Protein AF-A0A1V5XS36-F1 (afdb_monomer)

Mean predicted aligned error: 9.01 Å

Sequence (126 aa):
MKPWKHNPYNTPETLSDPQWPIYTAAEQSPQTPAIDLHQEHCTDDASAMQAVRSFLEHEQAQGRRIEDKVVRIIHGRGYGRLKNKTHDLLNSMRQEKESYILDWRDSTRPGETGGVTYVRLAPNAR

Foldseek 3Di:
DDDDDDDVPPPPPDPPDPPPPVVVVLLPDPPAAEDALVPQPDPDLVSSLVVVVVSLVVVQVVFDQPDKGKHKYFQAQPPCPSVVSNVVSLVVLCPDPPRQWPDKDQDPDPPRGNGMIMTIGHHRND

Secondary structure (DSSP, 8-state):
-PPPP--GGGS---S--TTHHHHHHHHH-TTS-EEETTTTT--SHHHHHHHHHHHHHHHHHTS-TTS-EEEEEE--STTSHHHHHHHHHHHHHHHSTT--EEEEEE--STTTTTTEEEEEEPP---

Radius of gyration: 17.59 Å; Cα contacts (8 Å, |Δi|>4): 167; chains: 1; bounding box: 30×64×34 Å

Solvent-accessible surface area (backbone atoms only — not comparable to full-atom values): 7526 Å² total; per-residue (Å²): 133,82,80,81,78,85,62,86,85,74,65,82,87,77,81,80,57,91,68,51,62,65,55,54,51,41,75,71,38,90,77,43,51,71,48,51,54,83,76,64,74,48,91,48,72,66,54,42,51,48,50,51,49,53,48,53,53,49,55,36,71,72,36,55,67,85,46,75,44,62,34,38,40,34,52,45,44,86,89,39,63,56,43,51,52,49,51,53,49,54,56,52,47,43,69,41,94,84,43,49,48,74,51,69,47,70,37,86,49,90,94,33,57,68,19,27,37,36,38,34,28,45,42,28,86,122

pLDDT: mean 82.62, std 17.83, range [39.44, 97.94]

Nearest PDB structures (foldseek):
  8h27-assembly2_B  TM=4.820E-01  e=8.087E-02  Staphylococcus aureus subsp. aureus NCTC 8325
  5yzj-assembly1_B  TM=3.200E-01  e=5.121E+00  Homo sapiens

Structure (mmCIF, N/CA/C/O backbone):
data_AF-A0A1V5XS36-F1
#
_entry.id   AF-A0A1V5XS36-F1
#
loop_
_atom_site.group_PDB
_atom_site.id
_atom_site.type_symbol
_atom_site.label_atom_id
_atom_site.label_alt_id
_atom_site.label_comp_id
_atom_site.label_asym_id
_atom_site.label_entity_id
_atom_site.label_seq_id
_atom_site.pdbx_PDB_ins_code
_atom_site.Cartn_x
_atom_site.Cartn_y
_atom_site.Cartn_z
_atom_site.occupancy
_atom_site.B_iso_or_equiv
_atom_site.auth_seq_id
_atom_site.auth_comp_id
_atom_site.auth_asym_id
_atom_site.auth_atom_id
_atom_site.pdbx_PDB_model_num
ATOM 1 N N . MET A 1 1 ? -10.109 -51.381 -16.625 1.00 43.34 1 MET A N 1
ATOM 2 C CA . MET A 1 1 ? -9.900 -49.927 -16.434 1.00 43.34 1 MET A CA 1
ATOM 3 C C . MET A 1 1 ? -8.895 -49.746 -15.306 1.00 43.34 1 MET A C 1
ATOM 5 O O . MET A 1 1 ? -9.092 -50.345 -14.258 1.00 43.34 1 MET A O 1
ATOM 9 N N . LYS A 1 2 ? -7.776 -49.047 -15.533 1.00 40.88 2 LYS A N 1
ATOM 10 C CA . LYS A 1 2 ? -6.759 -48.819 -14.488 1.00 40.88 2 LYS A CA 1
ATOM 11 C C . LYS A 1 2 ? -7.261 -47.716 -13.540 1.00 40.88 2 LYS A C 1
ATOM 13 O O . LYS A 1 2 ? -7.695 -46.686 -14.055 1.00 40.88 2 LYS A O 1
ATOM 18 N N . PRO A 1 3 ? -7.215 -47.894 -12.209 1.00 46.12 3 PRO A N 1
ATOM 19 C CA . PRO A 1 3 ? -7.565 -46.823 -11.287 1.00 46.12 3 PRO A CA 1
ATOM 20 C C . PRO A 1 3 ? -6.527 -45.704 -11.411 1.00 46.12 3 PRO A C 1
ATOM 22 O O . PRO A 1 3 ? -5.318 -45.953 -11.400 1.00 46.12 3 PRO A O 1
ATOM 25 N N . TRP A 1 4 ? -7.008 -44.476 -11.593 1.00 43.22 4 TRP A N 1
ATOM 26 C CA . TRP A 1 4 ? -6.171 -43.285 -11.615 1.00 43.22 4 TRP A CA 1
ATOM 27 C C . TRP A 1 4 ? -5.483 -43.146 -10.254 1.00 43.22 4 TRP A C 1
ATOM 29 O O . TRP A 1 4 ? -6.141 -43.099 -9.216 1.00 43.22 4 TRP A O 1
ATOM 39 N N . LYS A 1 5 ? -4.147 -43.128 -10.256 1.00 47.41 5 LYS A N 1
ATOM 40 C CA . LYS A 1 5 ? -3.351 -42.854 -9.059 1.00 47.41 5 LYS A CA 1
ATOM 41 C C . LYS A 1 5 ? -3.597 -41.403 -8.653 1.00 47.41 5 LYS A C 1
ATOM 43 O O . LYS A 1 5 ? -3.322 -40.499 -9.437 1.00 47.41 5 LYS A O 1
ATOM 48 N N . HIS A 1 6 ? -4.103 -41.201 -7.440 1.00 45.53 6 HIS A N 1
ATOM 49 C CA . HIS A 1 6 ? -4.170 -39.888 -6.809 1.00 45.53 6 HIS A CA 1
ATOM 50 C C . HIS A 1 6 ? -2.752 -39.304 -6.763 1.00 45.53 6 HIS A C 1
ATOM 52 O O . HIS A 1 6 ? -1.870 -39.855 -6.106 1.00 45.53 6 HIS A O 1
ATOM 58 N N . ASN A 1 7 ? -2.526 -38.227 -7.512 1.00 43.06 7 ASN A N 1
ATOM 59 C CA . ASN A 1 7 ? -1.314 -37.433 -7.416 1.00 43.06 7 ASN A CA 1
ATOM 60 C C . ASN A 1 7 ? -1.506 -36.456 -6.241 1.00 43.06 7 ASN A C 1
ATOM 62 O O . ASN A 1 7 ? -2.383 -35.595 -6.346 1.00 43.06 7 ASN A O 1
ATOM 66 N N . PRO A 1 8 ? -0.758 -36.569 -5.129 1.00 45.59 8 PRO A N 1
ATOM 67 C CA . PRO A 1 8 ? -0.946 -35.703 -3.961 1.00 45.59 8 PRO A CA 1
ATOM 68 C C . PRO A 1 8 ? -0.612 -34.225 -4.234 1.00 45.59 8 PRO A C 1
ATOM 70 O O . PRO A 1 8 ? -0.931 -33.373 -3.416 1.00 45.59 8 PRO A O 1
ATOM 73 N N . TYR A 1 9 ? -0.035 -33.907 -5.398 1.00 45.78 9 TYR A N 1
ATOM 74 C CA . TYR A 1 9 ? 0.366 -32.553 -5.792 1.00 45.78 9 TYR A CA 1
ATOM 75 C C . TYR A 1 9 ? -0.691 -31.759 -6.579 1.00 45.78 9 TYR A C 1
ATOM 77 O O . TYR A 1 9 ? -0.393 -30.667 -7.047 1.00 45.78 9 TYR A O 1
ATOM 85 N N . ASN A 1 10 ? -1.910 -32.286 -6.755 1.00 42.16 10 ASN A N 1
ATOM 86 C CA . ASN A 1 10 ? -2.981 -31.608 -7.507 1.00 42.16 10 ASN A CA 1
ATOM 87 C C . ASN A 1 10 ? -4.090 -31.008 -6.631 1.00 42.16 10 ASN A C 1
ATOM 89 O O . ASN A 1 10 ? -5.134 -30.606 -7.144 1.00 42.16 10 ASN A O 1
ATOM 93 N N . THR A 1 11 ? -3.881 -30.933 -5.320 1.00 42.03 11 THR A N 1
ATOM 94 C CA . THR A 1 11 ? -4.768 -30.165 -4.446 1.00 42.03 11 THR A CA 1
ATOM 95 C C . THR A 1 11 ? -4.311 -28.709 -4.507 1.00 42.03 11 THR A C 1
ATOM 97 O O . THR A 1 11 ? -3.159 -28.458 -4.156 1.00 42.03 11 THR A O 1
ATOM 100 N N . PRO A 1 12 ? -5.133 -27.739 -4.950 1.00 39.44 12 PRO A N 1
ATOM 101 C CA . PRO A 1 12 ? -4.803 -26.335 -4.755 1.00 39.44 12 PRO A CA 1
ATOM 102 C C . PRO A 1 12 ? -4.832 -26.049 -3.248 1.00 39.44 12 PRO A C 1
ATOM 104 O O . PRO A 1 12 ? -5.867 -25.722 -2.668 1.00 39.44 12 PRO A O 1
ATOM 107 N N . GLU A 1 13 ? -3.689 -26.223 -2.591 1.00 45.12 13 GLU A N 1
ATOM 10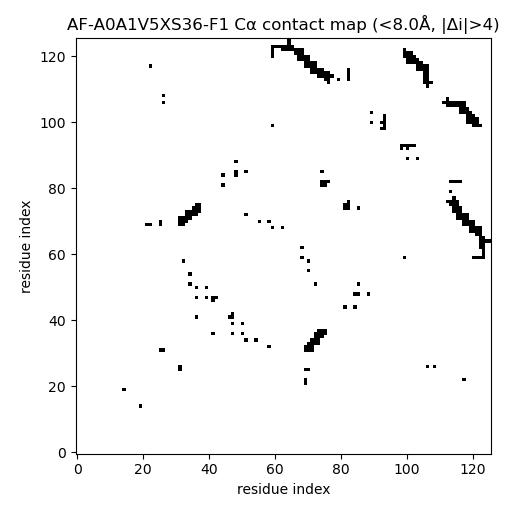8 C CA . GLU A 1 13 ? -3.404 -25.629 -1.292 1.00 45.12 13 GLU A CA 1
ATOM 109 C C . GLU A 1 13 ? -3.395 -24.112 -1.484 1.00 45.12 13 GLU A C 1
ATOM 111 O O . GLU A 1 13 ? -2.352 -23.566 -1.819 1.00 45.12 13 GLU A O 1
ATOM 116 N N . THR A 1 14 ? -4.548 -23.435 -1.405 1.00 46.28 14 THR A N 1
ATOM 117 C CA . THR A 1 14 ? -4.663 -21.976 -1.125 1.00 46.28 14 THR A CA 1
ATOM 118 C C . THR A 1 14 ? -6.119 -21.478 -1.123 1.00 46.28 14 THR A C 1
ATOM 120 O O . THR A 1 14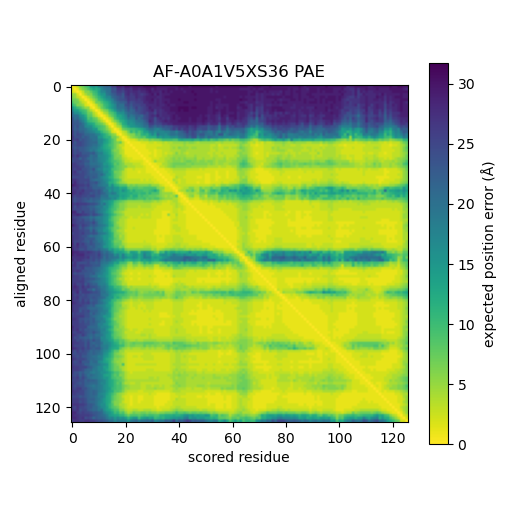 ? -6.438 -20.421 -1.655 1.00 46.28 14 THR A O 1
ATOM 123 N N . LEU A 1 15 ? -7.047 -22.212 -0.500 1.00 45.94 15 LEU A N 1
ATOM 124 C CA . LEU A 1 15 ? -8.363 -21.655 -0.118 1.00 45.94 15 LEU A CA 1
ATOM 125 C C . LEU A 1 15 ? -8.555 -21.558 1.402 1.00 45.94 15 LEU A C 1
ATOM 127 O O . LEU A 1 15 ? -9.643 -21.247 1.874 1.00 45.94 15 LEU A O 1
ATOM 131 N N . SER A 1 16 ? -7.506 -21.823 2.175 1.00 44.78 16 SER A N 1
ATOM 132 C CA . SER A 1 16 ? -7.551 -21.890 3.637 1.00 44.78 16 SER A CA 1
ATOM 133 C C . SER A 1 16 ? -7.018 -20.639 4.343 1.00 44.78 16 SER A C 1
ATOM 135 O O . SER A 1 16 ? -6.994 -20.629 5.570 1.00 44.78 16 SER A O 1
ATOM 137 N N . ASP A 1 17 ? -6.635 -19.582 3.615 1.00 50.69 17 ASP A N 1
ATOM 138 C CA . ASP A 1 17 ? -6.351 -18.285 4.235 1.00 50.69 17 ASP A CA 1
ATOM 139 C C . ASP A 1 17 ? -7.661 -17.478 4.367 1.00 50.69 17 ASP A C 1
ATOM 141 O O . ASP A 1 17 ? -8.222 -17.050 3.351 1.00 50.69 17 ASP A O 1
ATOM 145 N N . PRO A 1 18 ? -8.186 -17.259 5.589 1.00 52.62 18 PRO A N 1
ATOM 146 C CA . PRO A 1 18 ? -9.435 -16.527 5.804 1.00 52.62 18 PRO A CA 1
ATOM 147 C C . PRO A 1 18 ? -9.381 -15.065 5.325 1.00 52.62 18 PRO A C 1
ATOM 149 O O . PRO A 1 18 ? -10.425 -14.419 5.243 1.00 52.62 18 PRO A O 1
ATOM 152 N N . GLN A 1 19 ? -8.199 -14.538 4.982 1.00 58.09 19 GLN A N 1
ATOM 153 C CA . GLN A 1 19 ? -8.014 -13.187 4.446 1.00 58.09 19 GLN A CA 1
ATOM 154 C C . GLN A 1 19 ? -8.242 -13.088 2.928 1.00 58.09 19 GLN A C 1
ATOM 156 O O . GLN A 1 19 ? -8.406 -11.992 2.395 1.00 58.09 19 GLN A O 1
ATOM 161 N N . TRP A 1 20 ? -8.284 -14.209 2.202 1.00 60.12 20 TRP A N 1
ATOM 162 C CA . TRP A 1 20 ? -8.403 -14.212 0.738 1.00 60.12 20 TRP A CA 1
ATOM 163 C C . TRP A 1 20 ? -9.668 -13.527 0.179 1.00 60.12 20 TRP A C 1
ATOM 165 O O . TRP A 1 20 ? -9.548 -12.797 -0.811 1.00 60.12 20 TRP A O 1
ATOM 175 N N . PRO A 1 21 ? -10.866 -13.691 0.783 1.00 79.00 21 PRO A N 1
ATOM 176 C CA . PRO A 1 21 ? -12.105 -13.174 0.203 1.00 79.00 21 PRO A CA 1
ATOM 177 C C . PRO A 1 21 ? -12.149 -11.647 0.068 1.00 79.00 21 PRO A C 1
ATOM 179 O O . PRO A 1 21 ? -12.628 -11.148 -0.950 1.00 79.00 21 PRO A O 1
ATOM 182 N N . ILE A 1 22 ? -11.632 -10.897 1.053 1.00 84.62 22 ILE A N 1
ATOM 183 C CA . ILE A 1 22 ? -11.736 -9.426 1.058 1.00 84.62 22 ILE A CA 1
ATOM 184 C C . ILE A 1 22 ? -10.874 -8.797 -0.038 1.00 84.62 22 ILE A C 1
ATOM 186 O O . ILE A 1 22 ? -11.316 -7.902 -0.757 1.00 84.62 22 ILE A O 1
ATOM 190 N N . TYR A 1 23 ? -9.666 -9.320 -0.235 1.00 88.38 23 TYR A N 1
ATOM 191 C CA . TYR A 1 23 ? -8.790 -8.848 -1.293 1.00 88.38 23 TYR A CA 1
ATOM 192 C C . TYR A 1 23 ? -9.260 -9.288 -2.681 1.00 88.38 23 TYR A C 1
ATOM 194 O O . TYR A 1 23 ? -9.169 -8.510 -3.626 1.00 88.38 23 TYR A O 1
ATOM 202 N N . THR A 1 24 ? -9.798 -10.504 -2.822 1.00 87.75 24 THR A N 1
ATOM 203 C CA . THR A 1 24 ? -10.391 -10.943 -4.093 1.00 87.75 24 THR A CA 1
ATOM 204 C C . THR A 1 24 ? -11.584 -10.067 -4.482 1.00 87.75 24 THR A C 1
ATOM 206 O O . THR A 1 24 ? -11.700 -9.690 -5.647 1.00 87.75 24 THR A O 1
ATOM 209 N N . ALA A 1 25 ? -12.430 -9.674 -3.523 1.00 87.62 25 ALA A N 1
ATOM 210 C CA . ALA A 1 25 ? -13.508 -8.716 -3.770 1.00 87.62 25 ALA A CA 1
ATOM 211 C C . ALA A 1 25 ? -12.969 -7.340 -4.209 1.00 87.62 25 ALA A C 1
ATOM 213 O O . ALA A 1 25 ? -13.474 -6.753 -5.168 1.00 87.62 25 ALA A O 1
ATOM 214 N N . ALA A 1 26 ? -11.906 -6.852 -3.564 1.00 89.50 26 ALA A N 1
ATOM 215 C CA . ALA A 1 26 ? -11.262 -5.589 -3.924 1.00 89.50 26 ALA A CA 1
ATOM 216 C C . ALA A 1 26 ? -10.623 -5.622 -5.330 1.00 89.50 26 ALA A C 1
ATOM 218 O O . ALA A 1 26 ? -10.770 -4.668 -6.093 1.00 89.50 26 ALA A O 1
ATOM 219 N N . GLU A 1 27 ? -9.976 -6.726 -5.714 1.00 90.88 27 GLU A N 1
ATOM 220 C CA . GLU A 1 27 ? -9.377 -6.906 -7.049 1.00 90.88 27 GLU A CA 1
ATOM 221 C C . GLU A 1 27 ? -10.416 -6.913 -8.182 1.00 90.88 27 GLU A C 1
ATOM 223 O O . GLU A 1 27 ? -10.120 -6.511 -9.314 1.00 90.88 27 GLU A O 1
ATOM 228 N N . GLN A 1 28 ? -11.638 -7.367 -7.890 1.00 88.88 28 GLN A N 1
ATOM 229 C CA . GLN A 1 28 ? -12.754 -7.389 -8.839 1.00 88.88 28 GLN A CA 1
ATOM 230 C C . GLN A 1 28 ? -13.517 -6.061 -8.890 1.00 88.88 28 GLN A C 1
ATOM 232 O O . GLN A 1 28 ? -14.184 -5.778 -9.887 1.00 88.88 28 GLN A O 1
ATOM 237 N N . SER A 1 29 ? -13.412 -5.236 -7.847 1.00 87.19 29 SER A N 1
ATOM 238 C CA . SER A 1 29 ? -14.130 -3.971 -7.758 1.00 87.19 29 SER A CA 1
ATOM 239 C C . SER A 1 29 ? -13.359 -2.836 -8.446 1.00 87.19 29 SER A C 1
ATOM 241 O O . SER A 1 29 ? -12.293 -2.433 -7.974 1.00 87.19 29 SER A O 1
ATOM 243 N N . PRO A 1 30 ? -13.898 -2.226 -9.519 1.00 82.62 30 PRO A N 1
ATOM 244 C CA . PRO A 1 30 ? -13.310 -1.019 -10.101 1.00 82.62 30 PRO A CA 1
ATOM 245 C C . PRO A 1 30 ? -13.421 0.199 -9.168 1.00 82.62 30 PRO A C 1
ATOM 247 O O . PRO A 1 30 ? -12.774 1.212 -9.416 1.00 82.62 30 PRO A O 1
ATOM 250 N N . GLN A 1 31 ? -14.236 0.108 -8.111 1.00 87.50 31 GLN A N 1
ATOM 251 C CA . GLN A 1 31 ? -14.459 1.173 -7.132 1.00 87.50 31 GLN A CA 1
ATOM 252 C C . GLN A 1 31 ? -13.468 1.133 -5.964 1.00 87.50 31 GLN A C 1
ATOM 254 O O . GLN A 1 31 ? -13.527 2.006 -5.102 1.00 87.50 31 GLN A O 1
ATOM 259 N N . THR A 1 32 ? -12.572 0.142 -5.914 1.00 92.31 32 THR A N 1
ATOM 260 C CA . THR A 1 32 ? -11.526 0.081 -4.889 1.00 92.31 32 THR A CA 1
ATOM 261 C C . THR A 1 32 ? -10.674 1.355 -4.940 1.00 92.31 32 THR A C 1
ATOM 263 O O . THR A 1 32 ? -10.032 1.601 -5.975 1.00 92.31 32 THR A O 1
ATOM 266 N N . PRO A 1 33 ? -10.649 2.161 -3.857 1.00 94.69 33 PRO A N 1
ATOM 267 C CA . PRO A 1 33 ? -9.908 3.416 -3.820 1.00 94.69 33 PRO A CA 1
ATOM 268 C C . PRO A 1 33 ? -8.441 3.195 -4.146 1.00 94.69 33 PRO A C 1
ATOM 270 O O . PRO A 1 33 ? -7.843 2.211 -3.703 1.00 94.69 33 PRO A O 1
ATOM 273 N N . ALA A 1 34 ? -7.877 4.100 -4.938 1.00 95.94 34 ALA A N 1
ATOM 274 C CA . ALA A 1 34 ? -6.588 3.907 -5.575 1.00 95.94 34 ALA A CA 1
ATOM 275 C C . ALA A 1 34 ? -5.731 5.161 -5.525 1.00 95.94 34 ALA A C 1
ATOM 277 O O . ALA A 1 34 ? -6.247 6.252 -5.756 1.00 95.94 34 ALA A O 1
ATOM 278 N N . ILE A 1 35 ? -4.426 4.966 -5.375 1.00 96.50 35 ILE A N 1
ATOM 279 C CA . ILE A 1 35 ? -3.418 5.959 -5.744 1.00 96.50 35 ILE A CA 1
ATOM 280 C C . ILE A 1 35 ? -2.546 5.405 -6.876 1.00 96.50 35 ILE A C 1
ATOM 282 O O . ILE A 1 35 ? -2.106 4.254 -6.810 1.00 96.50 35 ILE A O 1
ATOM 286 N N . ASP A 1 36 ? -2.315 6.208 -7.919 1.00 95.06 36 ASP A N 1
ATOM 287 C CA . ASP A 1 36 ? -1.424 5.881 -9.040 1.00 95.06 36 ASP A CA 1
ATOM 288 C C . ASP A 1 36 ? -0.182 6.764 -9.010 1.00 95.06 36 ASP A C 1
ATOM 290 O O . ASP A 1 36 ? -0.208 7.922 -9.422 1.00 95.06 36 ASP A O 1
ATOM 294 N N . LEU A 1 37 ? 0.933 6.192 -8.555 1.00 92.69 37 LEU A N 1
ATOM 295 C CA . LEU A 1 37 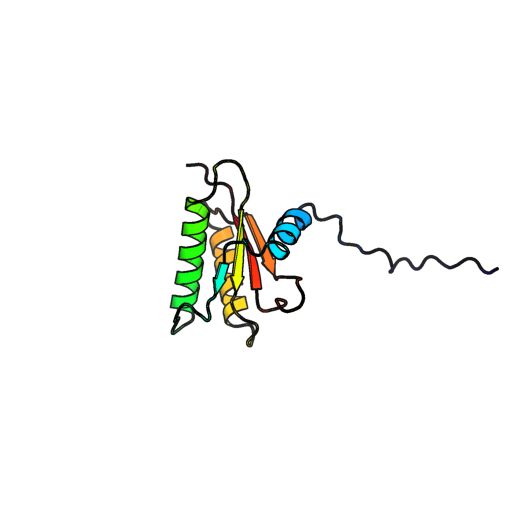? 2.180 6.928 -8.359 1.00 92.69 37 LEU A CA 1
ATOM 296 C C . LEU A 1 37 ? 2.804 7.424 -9.670 1.00 92.69 37 LEU A C 1
ATOM 298 O O . LEU A 1 37 ? 3.700 8.264 -9.626 1.00 92.69 37 LEU A O 1
ATOM 302 N N . HIS A 1 38 ? 2.338 6.961 -10.836 1.00 82.69 38 HIS A N 1
ATOM 303 C CA . HIS A 1 38 ? 2.741 7.556 -12.114 1.00 82.69 38 HIS A CA 1
ATOM 304 C C . HIS A 1 38 ? 2.040 8.889 -12.393 1.00 82.69 38 HIS A C 1
ATOM 306 O O . HIS A 1 38 ? 2.583 9.719 -13.121 1.00 82.69 38 HIS A O 1
ATOM 312 N N . GLN A 1 39 ? 0.830 9.080 -11.860 1.00 80.19 39 GLN A N 1
ATOM 313 C CA . GLN A 1 39 ? 0.017 10.281 -12.078 1.00 80.19 39 GLN A CA 1
ATOM 314 C C . GLN A 1 39 ? 0.292 11.361 -11.032 1.00 80.19 39 GLN A C 1
ATOM 316 O O . GLN A 1 39 ? 0.099 12.540 -11.304 1.00 80.19 39 GLN A O 1
ATOM 321 N N . GLU A 1 40 ? 0.821 10.975 -9.872 1.00 74.94 40 GLU A N 1
ATOM 322 C CA . GLU A 1 40 ? 1.092 11.867 -8.737 1.00 74.94 40 GLU A CA 1
ATOM 323 C C . GLU A 1 40 ? 2.262 12.854 -8.946 1.00 74.94 40 GLU A C 1
ATOM 325 O O . GLU A 1 40 ? 2.742 13.449 -7.987 1.00 74.94 40 GLU A O 1
ATOM 330 N N . HIS A 1 41 ? 2.759 13.047 -10.176 1.00 76.19 41 HIS A N 1
ATOM 331 C CA . HIS A 1 41 ? 3.873 13.959 -10.505 1.00 76.19 41 HIS A CA 1
ATOM 332 C C . HIS A 1 41 ? 5.072 13.874 -9.532 1.00 76.19 41 HIS A C 1
ATOM 334 O O . HIS A 1 41 ? 5.771 14.859 -9.289 1.00 76.19 41 HIS A O 1
ATOM 340 N N . CYS A 1 42 ? 5.320 12.690 -8.968 1.00 80.75 42 CYS A N 1
ATOM 341 C CA . CYS A 1 42 ? 6.363 12.482 -7.974 1.00 80.75 42 CYS A CA 1
ATOM 342 C C . CYS A 1 42 ? 7.737 12.560 -8.645 1.00 80.75 42 CYS A C 1
ATOM 344 O O . CYS A 1 42 ? 8.035 11.809 -9.576 1.00 80.75 42 CYS A O 1
ATOM 346 N N . THR A 1 43 ? 8.584 13.475 -8.179 1.00 84.06 43 THR A N 1
ATOM 347 C CA . THR A 1 43 ? 9.926 13.697 -8.741 1.00 84.06 43 THR A CA 1
ATOM 348 C C . THR A 1 43 ? 10.977 12.755 -8.159 1.00 84.06 43 THR A C 1
ATOM 350 O O . THR A 1 43 ? 12.065 12.623 -8.719 1.00 84.06 43 THR A O 1
ATOM 353 N N . ASP A 1 44 ? 10.670 12.100 -7.039 1.00 90.88 44 ASP A N 1
ATOM 354 C CA . ASP A 1 44 ? 11.571 11.205 -6.316 1.00 90.88 44 ASP A CA 1
ATOM 355 C C . ASP A 1 44 ? 10.808 10.172 -5.462 1.00 90.88 44 ASP A C 1
ATOM 357 O O . ASP A 1 44 ? 9.581 10.182 -5.361 1.00 90.88 44 ASP A O 1
ATOM 361 N N . ASP A 1 45 ? 11.545 9.254 -4.831 1.00 92.88 45 ASP A N 1
ATOM 362 C CA . ASP A 1 45 ? 10.947 8.212 -3.987 1.00 92.88 45 ASP A CA 1
ATOM 363 C C . ASP A 1 45 ? 10.298 8.787 -2.718 1.00 92.88 45 ASP A C 1
ATOM 365 O O . ASP A 1 45 ? 9.339 8.214 -2.207 1.00 92.88 45 ASP A O 1
ATOM 369 N N . ALA A 1 46 ? 10.827 9.889 -2.177 1.00 92.81 46 ALA A N 1
ATOM 370 C CA . ALA A 1 46 ? 10.348 10.454 -0.918 1.00 92.81 46 ALA A CA 1
ATOM 371 C C . ALA A 1 46 ? 8.960 11.084 -1.092 1.00 92.81 46 ALA A C 1
ATOM 373 O O . ALA A 1 46 ? 8.056 10.802 -0.307 1.00 92.81 46 ALA A O 1
ATOM 374 N N . SER A 1 47 ? 8.776 11.863 -2.159 1.00 93.38 47 SER A N 1
ATOM 375 C CA . SER A 1 47 ? 7.485 12.420 -2.572 1.00 93.38 47 SER A CA 1
ATOM 376 C C . SER A 1 47 ? 6.466 11.320 -2.872 1.00 93.38 47 SER A C 1
ATOM 378 O O . SER A 1 47 ? 5.345 11.391 -2.371 1.00 93.38 47 SER A O 1
ATOM 380 N N . ALA A 1 48 ? 6.871 10.251 -3.567 1.00 94.56 48 ALA A N 1
ATOM 381 C CA . ALA A 1 48 ? 6.001 9.102 -3.817 1.00 94.56 48 ALA A CA 1
ATOM 382 C C . ALA A 1 48 ? 5.530 8.429 -2.517 1.00 94.56 48 ALA A C 1
ATOM 384 O O . ALA A 1 48 ? 4.345 8.144 -2.35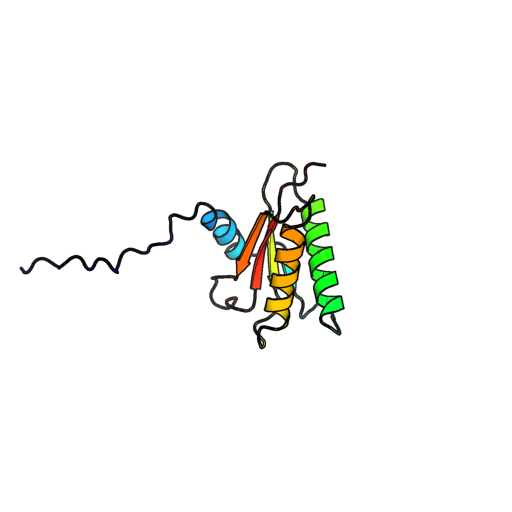7 1.00 94.56 48 ALA A O 1
ATOM 385 N N . MET A 1 49 ? 6.432 8.194 -1.560 1.00 96.69 49 MET A N 1
ATOM 386 C CA . MET A 1 49 ? 6.066 7.572 -0.281 1.00 96.69 49 MET A CA 1
ATOM 387 C C . MET A 1 49 ? 5.230 8.495 0.606 1.00 96.69 49 MET A C 1
ATOM 389 O O . MET A 1 49 ? 4.339 8.018 1.309 1.00 96.69 49 MET A O 1
ATOM 393 N N . GLN A 1 50 ? 5.464 9.807 0.543 1.00 95.50 50 GLN A N 1
ATOM 394 C CA . GLN A 1 50 ? 4.609 10.783 1.209 1.00 95.50 50 GLN A CA 1
ATOM 395 C C . GLN A 1 50 ? 3.190 10.764 0.625 1.00 95.50 50 GLN A C 1
ATOM 397 O O . GLN A 1 50 ? 2.230 10.757 1.392 1.00 95.50 50 GLN A O 1
ATOM 402 N N . ALA A 1 51 ? 3.049 10.683 -0.702 1.00 96.25 51 ALA A N 1
ATOM 403 C CA . ALA A 1 51 ? 1.750 10.577 -1.363 1.00 96.25 51 ALA A CA 1
ATOM 404 C C . ALA A 1 51 ? 1.010 9.290 -0.959 1.00 96.25 51 ALA A C 1
ATOM 406 O O . ALA A 1 51 ? -0.160 9.350 -0.582 1.00 96.25 51 ALA A O 1
ATOM 407 N N . VAL A 1 52 ? 1.707 8.143 -0.930 1.00 97.00 52 VAL A N 1
ATOM 408 C CA . VAL A 1 52 ? 1.145 6.879 -0.416 1.00 97.00 52 VAL A CA 1
ATOM 409 C C . VAL A 1 52 ? 0.663 7.042 1.022 1.00 97.00 52 VAL A C 1
ATOM 411 O O . VAL A 1 52 ? -0.481 6.707 1.316 1.00 97.00 52 VAL A O 1
ATOM 414 N N . ARG A 1 53 ? 1.504 7.570 1.920 1.00 96.12 53 ARG A N 1
ATOM 415 C CA . ARG A 1 53 ? 1.136 7.760 3.330 1.00 96.12 53 ARG A CA 1
ATOM 416 C C . ARG A 1 53 ? -0.101 8.648 3.465 1.00 96.12 53 ARG A C 1
ATOM 418 O O . ARG A 1 53 ? -1.060 8.241 4.111 1.00 96.12 53 ARG A O 1
ATOM 425 N N . SER A 1 54 ? -0.112 9.808 2.812 1.00 94.94 54 SER A N 1
ATOM 426 C CA . SER A 1 54 ? -1.243 10.739 2.864 1.00 94.94 54 SER A CA 1
ATOM 427 C C . SER A 1 54 ? -2.528 10.137 2.290 1.00 94.94 54 SER A C 1
ATOM 429 O O . SER A 1 54 ? -3.602 10.359 2.845 1.00 94.94 54 SER A O 1
ATOM 431 N N . PHE A 1 55 ? -2.432 9.331 1.231 1.00 95.94 55 PHE A N 1
ATOM 432 C CA . PHE A 1 55 ? -3.568 8.576 0.705 1.00 95.94 55 PHE A CA 1
ATOM 433 C C . PHE A 1 55 ? -4.100 7.557 1.718 1.00 95.94 55 PHE A C 1
ATOM 435 O O . PHE A 1 55 ? -5.299 7.528 1.977 1.00 95.94 55 PHE A O 1
ATOM 442 N N . LEU A 1 56 ? -3.230 6.757 2.341 1.00 95.12 56 LEU A N 1
ATOM 443 C CA . LEU A 1 56 ? -3.645 5.767 3.341 1.00 95.12 56 LEU A CA 1
ATOM 444 C C . LEU A 1 56 ? -4.307 6.425 4.561 1.00 95.12 56 LEU A C 1
ATOM 446 O O . LEU A 1 56 ? -5.342 5.948 5.023 1.00 95.12 56 LEU A O 1
ATOM 450 N N . GLU A 1 57 ? -3.754 7.541 5.038 1.00 93.06 57 GLU A N 1
ATOM 451 C CA . GLU A 1 57 ? -4.323 8.336 6.134 1.00 93.06 57 GLU A CA 1
ATOM 452 C C . GLU A 1 57 ? -5.690 8.920 5.755 1.00 93.06 57 GLU A C 1
ATOM 454 O O . GLU A 1 57 ? -6.640 8.847 6.537 1.00 93.06 57 GLU A O 1
ATOM 459 N N . HIS A 1 58 ? -5.818 9.458 4.538 1.00 92.88 58 HIS A N 1
ATOM 460 C CA . HIS A 1 58 ? -7.088 9.962 4.022 1.00 92.88 58 HIS A CA 1
ATOM 461 C C . HIS A 1 58 ? -8.141 8.850 3.948 1.00 92.88 58 HIS A C 1
ATOM 463 O O . HIS A 1 58 ? -9.250 8.998 4.466 1.00 92.88 58 HIS A O 1
ATOM 469 N N . GLU A 1 59 ? -7.791 7.714 3.347 1.00 92.75 59 GLU A N 1
ATOM 470 C CA . GLU A 1 59 ? -8.710 6.596 3.167 1.00 92.75 59 GLU A CA 1
ATOM 471 C C . GLU A 1 59 ? -9.121 5.957 4.495 1.00 92.75 59 GLU A C 1
ATOM 473 O O . GLU A 1 59 ? -10.278 5.540 4.622 1.00 92.75 59 GLU A O 1
ATOM 478 N N . GLN A 1 60 ? -8.215 5.923 5.478 1.00 90.75 60 GLN A N 1
ATOM 479 C CA . GLN A 1 60 ? -8.509 5.517 6.850 1.00 90.75 60 GLN A CA 1
ATOM 480 C C . GLN A 1 60 ? -9.503 6.481 7.504 1.00 90.75 60 GLN A C 1
ATOM 482 O O . GLN A 1 60 ? -10.505 6.033 8.062 1.00 90.75 60 GLN A O 1
ATOM 487 N N . ALA A 1 61 ? -9.287 7.793 7.385 1.00 88.50 61 ALA A N 1
ATOM 488 C CA . ALA A 1 61 ? -10.158 8.795 7.992 1.00 88.50 61 ALA A CA 1
ATOM 489 C C . ALA A 1 61 ? -11.583 8.773 7.407 1.00 88.50 61 ALA A C 1
ATOM 491 O O . ALA A 1 61 ? -12.549 8.976 8.143 1.00 88.50 61 ALA A O 1
ATOM 492 N N . GLN A 1 62 ? -11.714 8.486 6.107 1.00 84.19 62 GLN A N 1
ATOM 493 C CA . GLN A 1 62 ? -12.996 8.341 5.397 1.00 84.19 62 GLN A CA 1
ATOM 494 C C . GLN A 1 62 ? -13.684 6.983 5.635 1.00 84.19 62 GLN A C 1
ATOM 496 O O . GLN A 1 62 ? -14.813 6.770 5.186 1.00 84.19 62 GLN A O 1
ATOM 501 N N . GLY A 1 63 ? -13.013 6.028 6.288 1.00 65.75 63 GLY A N 1
ATOM 502 C CA . GLY A 1 63 ? -13.566 4.705 6.568 1.00 65.75 63 GLY A CA 1
ATOM 503 C C . GLY A 1 63 ? -14.816 4.778 7.447 1.00 65.75 63 GLY A C 1
ATOM 504 O O . GLY A 1 63 ? -14.851 5.491 8.451 1.00 65.75 63 GLY A O 1
ATOM 505 N N . ARG A 1 64 ? -15.857 4.015 7.090 1.00 64.25 64 ARG 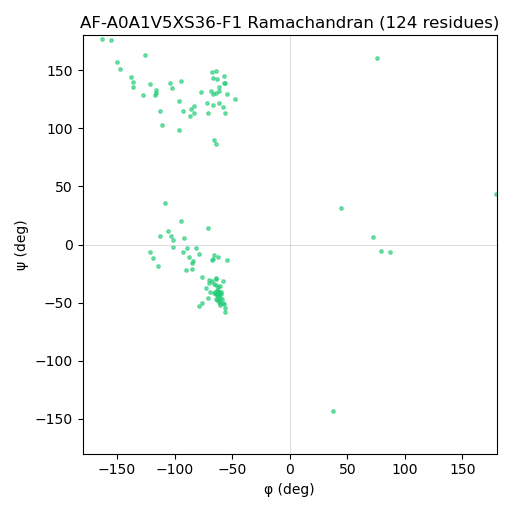A N 1
ATOM 506 C CA . ARG A 1 64 ? -17.019 3.831 7.971 1.00 64.25 64 ARG A CA 1
ATOM 507 C C . ARG A 1 64 ? -16.581 3.047 9.210 1.00 64.25 64 ARG A C 1
ATOM 509 O O . ARG A 1 64 ? -15.794 2.116 9.102 1.00 64.25 64 ARG A O 1
ATOM 516 N N . ARG A 1 65 ? -17.142 3.389 10.374 1.00 62.16 65 ARG A N 1
ATOM 517 C CA . ARG A 1 65 ? -16.771 2.848 11.699 1.00 62.16 65 ARG A CA 1
ATOM 518 C C . ARG A 1 65 ? -16.790 1.316 11.851 1.00 62.16 65 ARG A C 1
ATOM 520 O O . ARG A 1 65 ? -16.326 0.822 12.868 1.00 62.16 65 ARG A O 1
ATOM 527 N N . ILE A 1 66 ? -17.385 0.575 10.916 1.00 59.53 66 ILE A N 1
ATOM 528 C CA . ILE A 1 66 ? -17.850 -0.800 11.164 1.00 59.53 66 ILE A CA 1
ATOM 529 C C . ILE A 1 66 ? -17.149 -1.837 10.270 1.00 59.53 66 ILE A C 1
ATOM 531 O O . ILE A 1 66 ? -17.255 -3.027 10.544 1.00 59.53 66 ILE A O 1
ATOM 535 N N . GLU A 1 67 ? -16.410 -1.432 9.231 1.00 72.19 67 GLU A N 1
ATOM 536 C CA . GLU A 1 67 ? -15.888 -2.385 8.240 1.00 72.19 67 GLU A CA 1
ATOM 537 C C . GLU A 1 67 ? -14.427 -2.118 7.873 1.00 72.19 67 GLU A C 1
ATOM 539 O O . GLU A 1 67 ? -14.010 -0.968 7.708 1.00 72.19 67 GLU A O 1
ATOM 544 N N . ASP A 1 68 ? -13.669 -3.209 7.725 1.00 80.75 68 ASP A N 1
ATOM 545 C CA . ASP A 1 68 ? -12.338 -3.205 7.126 1.00 80.75 68 ASP A CA 1
ATOM 546 C C . ASP A 1 68 ? -12.415 -2.613 5.716 1.00 80.75 68 ASP A C 1
ATOM 548 O O . ASP A 1 68 ? -13.313 -2.931 4.929 1.00 80.75 68 ASP A O 1
ATOM 552 N N . LYS A 1 69 ? -11.433 -1.785 5.368 1.00 89.00 69 LYS A N 1
ATOM 553 C CA . LYS A 1 69 ? -11.365 -1.140 4.056 1.00 89.00 69 LYS A CA 1
ATOM 554 C C . LYS A 1 69 ? -10.127 -1.606 3.317 1.00 89.00 69 LYS A C 1
ATOM 556 O O . LYS A 1 69 ? -9.027 -1.529 3.849 1.00 89.00 69 LYS A O 1
ATOM 561 N N . VAL A 1 70 ? -10.289 -2.056 2.078 1.00 93.50 70 VAL A N 1
ATOM 562 C CA . VAL A 1 70 ? -9.155 -2.368 1.203 1.00 93.50 70 VAL A CA 1
ATOM 563 C C . VAL A 1 70 ? -8.963 -1.236 0.203 1.00 93.50 70 VAL A C 1
ATOM 565 O O . VAL A 1 70 ? -9.924 -0.761 -0.402 1.00 93.50 70 VAL A O 1
ATOM 568 N N . VAL A 1 71 ? -7.715 -0.821 0.028 1.00 95.75 71 VAL A N 1
ATOM 569 C CA . VAL A 1 71 ? -7.290 0.182 -0.954 1.00 95.75 71 VAL A CA 1
ATOM 570 C C . VAL A 1 71 ? -6.175 -0.387 -1.822 1.00 95.75 71 VAL A C 1
ATOM 572 O O . VAL A 1 71 ? -5.558 -1.392 -1.462 1.00 95.75 71 VAL A O 1
ATOM 575 N N . ARG A 1 72 ? -5.906 0.238 -2.969 1.00 96.06 72 ARG A N 1
ATOM 576 C CA . ARG A 1 72 ? -4.861 -0.196 -3.906 1.00 96.06 72 ARG A CA 1
ATOM 577 C C . ARG A 1 72 ? -3.826 0.897 -4.159 1.00 96.06 72 ARG A C 1
ATOM 579 O O . ARG A 1 72 ? -4.162 2.060 -4.360 1.00 96.06 72 ARG A O 1
ATOM 586 N N . ILE A 1 73 ? -2.561 0.504 -4.189 1.00 97.56 73 ILE A N 1
ATOM 587 C CA . ILE A 1 73 ? -1.415 1.354 -4.512 1.00 97.56 73 ILE A CA 1
ATOM 588 C C . ILE A 1 73 ? -0.840 0.859 -5.834 1.00 97.56 73 ILE A C 1
ATOM 590 O O . ILE A 1 73 ? -0.336 -0.263 -5.914 1.00 97.56 73 ILE A O 1
ATOM 594 N N . ILE A 1 74 ? -0.912 1.689 -6.870 1.00 96.50 74 ILE A N 1
ATOM 595 C CA . ILE A 1 74 ? -0.368 1.406 -8.196 1.00 96.50 74 ILE A CA 1
ATOM 596 C C . ILE A 1 74 ? 1.013 2.062 -8.268 1.00 96.50 74 ILE A C 1
ATOM 598 O O . ILE A 1 74 ? 1.146 3.262 -8.486 1.00 96.50 74 ILE A O 1
ATOM 602 N N . HIS A 1 75 ? 2.053 1.262 -8.046 1.00 95.06 75 HIS A N 1
ATOM 603 C CA . HIS A 1 75 ? 3.453 1.706 -8.038 1.00 95.06 75 HIS A CA 1
ATOM 604 C C . HIS A 1 75 ? 4.203 1.357 -9.335 1.00 95.06 75 HIS A C 1
ATOM 606 O O . HIS A 1 75 ? 5.387 1.661 -9.476 1.00 95.06 75 HIS A O 1
ATOM 612 N N . GLY A 1 76 ? 3.529 0.677 -10.269 1.00 92.12 76 GLY A N 1
ATOM 613 C CA . GLY A 1 76 ? 4.114 0.229 -11.529 1.00 92.12 76 GLY A CA 1
ATOM 614 C C . GLY A 1 76 ? 5.030 -0.981 -11.374 1.00 92.12 76 GLY A C 1
ATOM 615 O O . GLY A 1 76 ? 5.487 -1.316 -10.280 1.00 92.12 76 GLY A O 1
ATOM 616 N N . ARG A 1 77 ? 5.272 -1.678 -12.492 1.00 88.81 77 ARG A N 1
ATOM 617 C CA . ARG A 1 77 ? 6.088 -2.905 -12.504 1.00 88.81 77 ARG A CA 1
ATOM 618 C C . ARG A 1 77 ? 7.579 -2.583 -12.406 1.00 88.81 77 ARG A C 1
ATOM 620 O O . ARG A 1 77 ? 8.260 -3.108 -11.531 1.00 88.81 77 ARG A O 1
ATOM 627 N N . GLY A 1 78 ? 8.054 -1.666 -13.258 1.00 85.25 78 GLY A N 1
ATOM 628 C CA . GLY A 1 78 ? 9.428 -1.150 -13.275 1.00 85.25 78 GLY A CA 1
ATOM 629 C C . GLY A 1 78 ? 10.507 -2.200 -12.970 1.00 85.25 78 GLY A C 1
ATOM 630 O O . GLY A 1 78 ? 10.383 -3.366 -13.330 1.00 85.25 78 GLY A O 1
ATOM 631 N N . TYR A 1 79 ? 11.550 -1.777 -12.254 1.00 88.06 79 TYR A N 1
ATOM 632 C CA . TYR A 1 79 ? 12.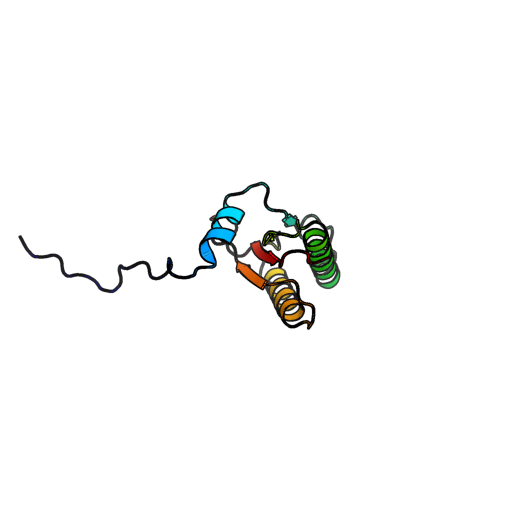556 -2.665 -11.649 1.00 88.06 79 TYR A CA 1
ATOM 633 C C . TYR A 1 79 ? 12.225 -3.013 -10.184 1.00 88.06 79 TYR A C 1
ATOM 635 O O . TYR A 1 79 ? 13.115 -3.327 -9.400 1.00 88.06 79 TYR A O 1
ATOM 643 N N . GLY A 1 80 ? 10.964 -2.860 -9.765 1.00 88.88 80 GLY A N 1
ATOM 644 C CA . GLY A 1 80 ? 10.553 -3.073 -8.373 1.00 88.88 80 GLY A CA 1
ATOM 645 C C . GLY A 1 80 ? 11.012 -2.002 -7.371 1.00 88.88 80 GLY A C 1
ATOM 646 O O . GLY A 1 80 ? 10.777 -2.159 -6.180 1.00 88.88 80 GLY A O 1
ATOM 647 N N . ARG A 1 81 ? 11.620 -0.890 -7.811 1.00 92.69 81 ARG A N 1
ATOM 648 C CA . ARG A 1 81 ? 12.087 0.188 -6.915 1.00 92.69 81 ARG A CA 1
ATOM 649 C C . ARG A 1 81 ? 10.966 0.744 -6.028 1.00 92.69 81 ARG A C 1
ATOM 651 O O . ARG A 1 81 ? 11.074 0.684 -4.807 1.00 92.69 81 ARG A O 1
ATOM 658 N N . LEU A 1 82 ? 9.886 1.246 -6.632 1.00 93.81 82 LEU A N 1
ATOM 659 C CA . LEU A 1 82 ? 8.749 1.803 -5.886 1.00 93.81 82 LEU A CA 1
ATOM 660 C C . LEU A 1 82 ? 7.945 0.726 -5.159 1.00 93.81 82 LEU A C 1
ATOM 662 O O . LEU A 1 82 ? 7.432 0.992 -4.076 1.00 93.81 82 LEU A O 1
ATOM 666 N N . LYS A 1 83 ? 7.891 -0.494 -5.705 1.00 95.19 83 LYS A N 1
ATOM 667 C CA . LYS A 1 83 ? 7.321 -1.656 -5.014 1.00 95.19 83 LYS A CA 1
ATOM 668 C C . LYS A 1 83 ? 8.012 -1.873 -3.666 1.00 95.19 83 L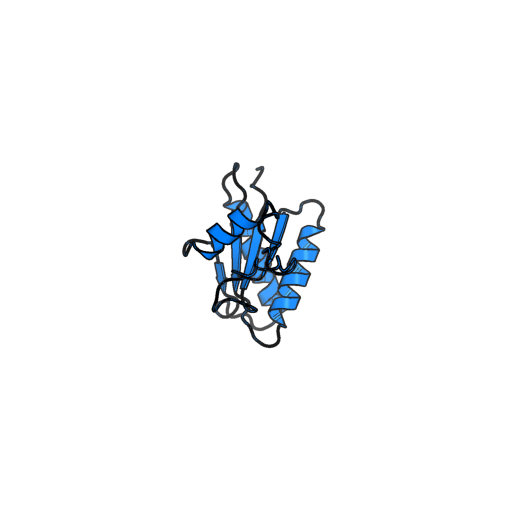YS A C 1
ATOM 670 O O . LYS A 1 83 ? 7.354 -1.855 -2.634 1.00 95.19 83 LYS A O 1
ATOM 675 N N . ASN A 1 84 ? 9.339 -1.996 -3.672 1.00 96.00 84 ASN A N 1
ATOM 676 C CA . ASN A 1 84 ? 10.117 -2.236 -2.459 1.00 96.00 84 ASN A CA 1
ATOM 677 C C . ASN A 1 84 ? 9.948 -1.088 -1.456 1.00 96.00 84 ASN A C 1
ATOM 679 O O . ASN A 1 84 ? 9.697 -1.341 -0.286 1.00 96.00 84 ASN A O 1
ATOM 683 N N . LYS A 1 85 ? 9.979 0.171 -1.919 1.00 96.44 85 LYS A N 1
ATOM 684 C CA . LYS A 1 85 ? 9.722 1.337 -1.056 1.00 96.44 85 LYS A CA 1
ATOM 685 C C . LYS A 1 85 ? 8.320 1.331 -0.450 1.00 96.44 85 LYS A C 1
ATOM 687 O O . LYS A 1 85 ? 8.173 1.630 0.730 1.00 96.44 85 LYS A O 1
ATOM 692 N N . THR A 1 86 ? 7.315 0.950 -1.235 1.00 97.06 86 THR A N 1
ATOM 693 C CA . THR A 1 86 ? 5.936 0.799 -0.757 1.00 97.06 86 THR A CA 1
ATOM 694 C C . THR A 1 86 ? 5.875 -0.273 0.327 1.00 97.06 86 THR A C 1
ATOM 696 O O . THR A 1 86 ? 5.323 -0.031 1.392 1.00 97.06 86 THR A O 1
ATOM 699 N N . HIS A 1 87 ? 6.489 -1.436 0.105 1.00 97.94 87 HIS A N 1
ATOM 700 C CA . HIS A 1 87 ? 6.514 -2.526 1.085 1.00 97.94 87 HIS A CA 1
ATOM 701 C C . HIS A 1 87 ? 7.256 -2.130 2.369 1.00 97.94 87 HIS A C 1
ATOM 703 O O . HIS A 1 87 ? 6.754 -2.392 3.461 1.00 97.94 87 HIS A O 1
ATOM 709 N N . ASP A 1 88 ? 8.396 -1.444 2.255 1.00 97.94 88 ASP A N 1
ATOM 710 C CA . ASP A 1 88 ? 9.145 -0.904 3.396 1.00 97.94 88 ASP A CA 1
ATOM 711 C C . ASP A 1 88 ? 8.282 0.070 4.215 1.00 97.94 88 ASP A C 1
ATOM 713 O O . ASP A 1 88 ? 8.205 -0.042 5.441 1.00 97.94 88 ASP A O 1
ATOM 717 N N . LEU A 1 89 ? 7.588 0.995 3.540 1.00 97.12 89 LEU A N 1
ATOM 718 C CA . LEU A 1 89 ? 6.676 1.947 4.175 1.00 97.12 89 LEU A CA 1
ATOM 719 C C . LEU A 1 89 ? 5.528 1.229 4.894 1.00 97.12 89 LEU A C 1
ATOM 721 O O . LEU A 1 89 ? 5.280 1.512 6.064 1.00 97.12 89 LEU A O 1
ATOM 725 N N . LEU A 1 90 ? 4.854 0.291 4.224 1.00 97.62 90 LEU A N 1
ATOM 726 C CA . LEU A 1 90 ? 3.721 -0.446 4.790 1.00 97.62 90 LEU A CA 1
ATOM 727 C C . LEU A 1 90 ? 4.137 -1.281 6.004 1.00 97.62 90 LEU A C 1
ATOM 729 O O . LEU A 1 90 ? 3.425 -1.304 7.004 1.00 97.62 90 LEU A O 1
ATOM 733 N N . ASN A 1 91 ? 5.298 -1.936 5.947 1.00 97.38 91 ASN A N 1
ATOM 734 C CA . ASN A 1 91 ? 5.839 -2.689 7.078 1.00 97.38 91 ASN A CA 1
ATOM 735 C C . ASN A 1 91 ? 6.202 -1.779 8.253 1.00 97.38 91 ASN A C 1
ATOM 737 O O . ASN A 1 91 ? 5.900 -2.125 9.392 1.00 97.38 91 ASN A O 1
ATOM 741 N N . SER A 1 92 ? 6.809 -0.622 7.977 1.00 96.25 92 SER A N 1
ATOM 742 C CA . SER A 1 92 ? 7.116 0.385 8.996 1.00 96.25 92 SER A CA 1
ATOM 743 C C . SER A 1 92 ? 5.836 0.879 9.676 1.00 96.25 92 SER A C 1
ATOM 745 O O . SER A 1 92 ? 5.693 0.757 10.890 1.00 96.25 92 SER A O 1
ATOM 747 N N . MET A 1 93 ? 4.845 1.305 8.886 1.00 94.62 93 MET A N 1
ATOM 748 C CA . MET A 1 93 ? 3.546 1.768 9.383 1.00 94.62 93 MET A CA 1
ATOM 749 C C . MET A 1 93 ? 2.794 0.688 10.160 1.00 94.62 93 MET A C 1
ATOM 751 O O . MET A 1 93 ? 2.137 0.994 11.150 1.00 94.62 93 MET A O 1
ATOM 755 N N . ARG A 1 94 ? 2.895 -0.584 9.757 1.00 94.44 94 ARG A N 1
ATOM 756 C CA . ARG A 1 94 ? 2.293 -1.724 10.470 1.00 94.44 94 ARG A CA 1
ATOM 757 C C . ARG A 1 94 ? 2.876 -1.936 11.872 1.00 94.44 94 ARG A C 1
ATOM 759 O O . ARG A 1 94 ? 2.188 -2.453 12.745 1.00 94.44 94 ARG A O 1
ATOM 766 N N . GLN A 1 95 ? 4.135 -1.559 12.087 1.00 93.00 95 GLN A N 1
ATOM 767 C CA . GLN A 1 95 ? 4.828 -1.694 13.373 1.00 93.00 95 GLN A CA 1
ATOM 768 C C . GLN A 1 95 ? 4.607 -0.495 14.307 1.00 93.00 95 GLN A C 1
ATOM 770 O O . GLN A 1 95 ? 4.961 -0.565 15.485 1.00 93.00 95 GLN A O 1
ATOM 775 N N . GLU A 1 96 ? 4.027 0.603 13.812 1.00 91.00 96 GLU A N 1
ATOM 776 C CA . GLU A 1 96 ? 3.680 1.762 14.633 1.00 91.00 96 GLU A CA 1
ATOM 777 C C . GLU A 1 96 ? 2.625 1.371 15.691 1.00 91.00 96 GLU A C 1
ATOM 779 O O . GLU A 1 96 ? 1.712 0.586 15.437 1.00 91.00 96 GLU A O 1
ATOM 784 N N . LYS A 1 97 ? 2.733 1.925 16.908 1.00 85.00 97 LYS A N 1
ATOM 785 C CA . LYS A 1 97 ? 1.849 1.581 18.043 1.00 85.00 97 LYS A CA 1
ATOM 786 C C . LYS A 1 97 ? 0.362 1.816 17.744 1.00 85.00 97 LYS A C 1
ATOM 788 O O . LYS A 1 97 ? -0.491 1.113 18.275 1.00 85.00 97 LYS A O 1
ATOM 793 N N . GLU A 1 98 ? 0.071 2.810 16.914 1.00 84.19 98 GLU A N 1
ATOM 794 C CA . GLU A 1 98 ? -1.278 3.202 16.497 1.00 84.19 98 GLU A CA 1
ATOM 795 C C . GLU A 1 98 ? -1.522 2.826 15.030 1.00 84.19 98 GLU A C 1
ATOM 797 O O . GLU A 1 98 ? -2.175 3.558 14.285 1.00 84.19 98 GLU A O 1
ATOM 802 N N . SER A 1 99 ? -0.961 1.694 14.592 1.00 87.50 99 SER A N 1
ATOM 803 C CA . SER A 1 99 ? -1.124 1.259 13.214 1.00 87.50 99 SER A CA 1
ATOM 804 C C . SER A 1 99 ? -2.578 0.943 12.892 1.00 87.50 99 SER A C 1
ATOM 806 O O . SER A 1 99 ? -3.248 0.167 13.573 1.00 87.50 99 SER A O 1
ATOM 808 N N . TYR A 1 100 ? -3.032 1.507 11.783 1.00 91.69 100 TYR A N 1
ATOM 809 C CA . TYR A 1 100 ? -4.300 1.180 11.150 1.00 91.69 100 TYR A CA 1
ATOM 810 C C . TYR A 1 100 ? -4.105 0.291 9.914 1.00 91.69 100 TYR A C 1
ATOM 812 O O . TYR A 1 100 ? -5.065 0.046 9.192 1.00 91.69 100 TYR A O 1
ATOM 820 N N . ILE A 1 101 ? -2.889 -0.195 9.645 1.00 93.94 101 ILE A N 1
ATOM 821 C CA . ILE A 1 101 ? -2.631 -1.172 8.582 1.00 93.94 101 ILE A CA 1
ATOM 822 C C . ILE A 1 101 ? -2.715 -2.569 9.190 1.00 93.94 101 ILE A C 1
ATOM 824 O O . ILE A 1 101 ? -1.884 -2.947 10.014 1.00 93.94 101 ILE A O 1
ATOM 828 N N . LEU A 1 102 ? -3.701 -3.357 8.763 1.00 92.75 102 LEU A N 1
ATOM 829 C CA . LEU A 1 102 ? -3.870 -4.730 9.242 1.00 92.75 102 LEU A CA 1
ATOM 830 C C . LEU A 1 102 ? -2.881 -5.671 8.544 1.00 92.75 102 LEU A C 1
ATOM 832 O O . LEU A 1 102 ? -2.109 -6.388 9.191 1.00 92.75 102 LEU A O 1
ATOM 836 N N . ASP A 1 103 ? -2.886 -5.631 7.215 1.00 93.94 103 ASP A N 1
ATOM 837 C CA . ASP A 1 103 ? -2.009 -6.385 6.323 1.00 93.94 103 ASP A CA 1
ATOM 838 C C . ASP A 1 103 ? -2.027 -5.783 4.908 1.00 93.94 103 ASP A C 1
ATOM 840 O O . ASP A 1 103 ? -2.706 -4.790 4.631 1.00 93.94 103 ASP A O 1
ATOM 844 N N . TRP A 1 104 ? -1.216 -6.358 4.025 1.00 95.94 104 TRP A N 1
ATOM 845 C CA . TRP A 1 104 ? -1.135 -5.994 2.617 1.00 95.94 104 TRP A CA 1
ATOM 846 C C . TRP A 1 104 ? -0.730 -7.210 1.780 1.00 95.94 104 TRP A C 1
ATOM 848 O O . TRP A 1 104 ? -0.112 -8.150 2.289 1.00 95.94 104 TRP A O 1
ATOM 858 N N . ARG A 1 105 ? -1.056 -7.185 0.485 1.00 94.56 105 ARG A N 1
ATOM 859 C CA . ARG A 1 105 ? -0.607 -8.188 -0.490 1.00 94.56 105 ARG A CA 1
ATOM 860 C C . ARG A 1 105 ? -0.412 -7.588 -1.877 1.00 94.56 105 ARG A C 1
ATOM 862 O O . ARG A 1 105 ? -1.120 -6.661 -2.260 1.00 94.56 105 ARG A O 1
ATOM 869 N N . ASP A 1 106 ? 0.498 -8.154 -2.660 1.00 95.31 106 ASP A N 1
ATOM 870 C CA . ASP A 1 106 ? 0.593 -7.836 -4.088 1.00 95.31 106 ASP A CA 1
ATOM 871 C C . ASP A 1 106 ? -0.647 -8.348 -4.847 1.00 95.31 106 ASP A C 1
ATOM 873 O O . ASP A 1 106 ? -1.227 -9.378 -4.496 1.00 95.31 106 ASP A O 1
ATOM 877 N N . SER A 1 107 ? -1.036 -7.646 -5.915 1.00 93.12 107 SER A N 1
ATOM 878 C CA . SER A 1 107 ? -2.146 -8.056 -6.783 1.00 93.12 107 SER A CA 1
ATOM 879 C C . SER A 1 107 ? -1.876 -9.401 -7.454 1.00 93.12 107 SER A C 1
ATOM 881 O O . SER A 1 107 ? -0.826 -9.604 -8.078 1.00 93.12 107 SER A O 1
ATOM 883 N N . THR A 1 108 ? -2.868 -10.290 -7.404 1.00 90.44 108 THR A N 1
ATOM 884 C CA . THR A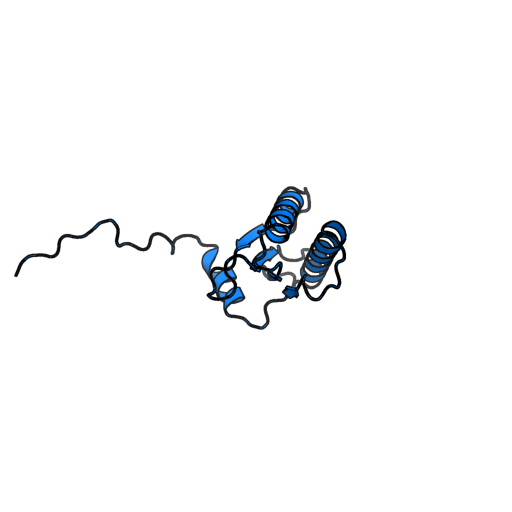 1 108 ? -2.856 -11.547 -8.173 1.00 90.44 108 THR A CA 1
ATOM 885 C C . THR A 1 108 ? -3.541 -11.416 -9.534 1.00 90.44 108 THR A C 1
ATOM 887 O O . THR A 1 108 ? -3.470 -12.325 -10.364 1.00 90.44 108 THR A O 1
ATOM 890 N N . ARG A 1 109 ? -4.170 -10.265 -9.804 1.00 88.25 109 ARG A N 1
ATOM 891 C CA . ARG A 1 109 ? -4.941 -10.030 -11.022 1.00 88.25 109 ARG A CA 1
ATOM 892 C C . ARG A 1 109 ? -4.029 -9.961 -12.259 1.00 88.25 109 ARG A C 1
ATOM 894 O O . ARG A 1 109 ? -3.045 -9.208 -12.261 1.00 88.25 109 ARG A O 1
ATOM 901 N N . PRO A 1 110 ? -4.367 -10.673 -13.356 1.00 88.06 110 PRO A N 1
ATOM 902 C CA . PRO A 1 110 ? -3.644 -10.557 -14.617 1.00 88.06 110 PRO A CA 1
ATOM 903 C C . PRO A 1 110 ? -3.577 -9.101 -15.087 1.00 88.06 110 PRO A C 1
ATOM 905 O O . PRO A 1 110 ? -4.590 -8.406 -15.134 1.00 88.06 110 PRO A O 1
ATOM 908 N N . GLY A 1 111 ? -2.376 -8.634 -15.429 1.00 87.94 111 GLY A N 1
ATOM 909 C CA . GLY A 1 111 ? -2.151 -7.242 -15.823 1.00 87.94 111 GLY A CA 1
ATOM 910 C C . GLY A 1 111 ? -1.877 -6.280 -14.660 1.00 87.94 111 GLY A C 1
ATOM 911 O O . GLY A 1 111 ? -1.455 -5.156 -14.908 1.00 87.94 111 GLY A O 1
ATOM 912 N N . GLU A 1 112 ? -1.984 -6.705 -13.408 1.00 92.00 112 GLU A N 1
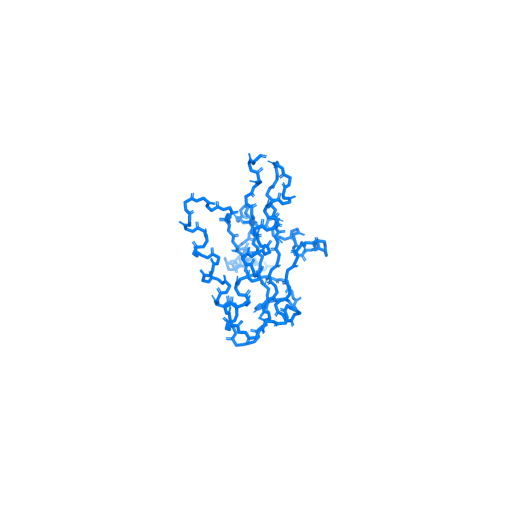ATOM 913 C CA . GLU A 1 112 ? -1.572 -5.906 -12.242 1.00 92.00 112 GLU A CA 1
ATOM 914 C C . GLU A 1 112 ? -0.387 -6.526 -11.497 1.00 92.00 112 GLU A C 1
ATOM 916 O O . GLU A 1 112 ? 0.319 -5.826 -10.769 1.00 92.00 112 GLU A O 1
ATOM 921 N N . THR A 1 113 ? -0.126 -7.818 -11.725 1.00 89.69 113 THR A N 1
ATOM 922 C CA . THR A 1 113 ? 0.968 -8.566 -11.100 1.00 89.69 113 THR A CA 1
ATOM 923 C C . THR A 1 113 ? 2.294 -7.805 -11.178 1.00 89.69 113 THR A C 1
ATOM 925 O O . THR A 1 113 ? 2.744 -7.391 -12.252 1.00 89.69 113 THR A O 1
ATOM 928 N N . GLY A 1 114 ? 2.906 -7.610 -10.007 1.00 88.75 114 GLY A N 1
ATOM 929 C CA . GLY A 1 114 ? 4.173 -6.899 -9.834 1.00 88.75 114 GLY A CA 1
ATOM 930 C C . GLY A 1 114 ? 4.083 -5.370 -9.858 1.00 88.75 114 GLY A C 1
ATOM 931 O O . GLY A 1 114 ? 5.097 -4.727 -9.608 1.00 88.75 114 GLY A O 1
ATOM 932 N N . GLY A 1 115 ? 2.915 -4.782 -10.141 1.00 94.38 115 GLY A N 1
ATOM 933 C CA . GLY A 1 115 ? 2.733 -3.330 -10.249 1.00 94.38 115 GLY A CA 1
ATOM 934 C C . GLY A 1 115 ? 1.707 -2.711 -9.304 1.00 94.38 115 GLY A C 1
ATOM 935 O O . GLY A 1 115 ? 1.590 -1.486 -9.279 1.00 94.38 115 GLY A O 1
ATOM 936 N N . VAL A 1 116 ? 0.976 -3.536 -8.553 1.00 96.75 116 VAL A N 1
ATOM 937 C CA . VAL A 1 116 ? -0.074 -3.095 -7.633 1.00 96.75 116 VAL A CA 1
ATOM 938 C C . VAL A 1 116 ? 0.031 -3.855 -6.316 1.00 96.75 116 VAL A C 1
ATOM 940 O O . VAL A 1 116 ? 0.161 -5.080 -6.321 1.00 96.75 116 VAL A O 1
ATOM 943 N N . THR A 1 117 ? -0.092 -3.125 -5.210 1.00 97.25 117 THR A N 1
ATOM 944 C CA . THR A 1 117 ? -0.225 -3.665 -3.851 1.00 97.25 117 THR A CA 1
ATOM 945 C C . THR A 1 117 ? -1.587 -3.264 -3.285 1.00 97.25 117 THR A C 1
ATOM 947 O O . THR A 1 117 ? -1.958 -2.094 -3.342 1.00 97.25 117 THR A O 1
ATOM 950 N N . TYR A 1 118 ? -2.332 -4.217 -2.733 1.00 96.69 118 TYR A N 1
ATOM 951 C CA . TYR A 1 118 ? -3.555 -3.971 -1.973 1.00 96.69 118 TYR A CA 1
ATOM 952 C C . TYR A 1 118 ? -3.232 -3.904 -0.483 1.00 96.69 118 TYR A C 1
ATOM 954 O O . TYR A 1 118 ? -2.432 -4.692 0.020 1.00 96.69 118 TYR A O 1
ATOM 962 N N . VAL A 1 119 ? -3.874 -2.982 0.225 1.00 96.50 119 VAL A N 1
ATOM 963 C CA . VAL A 1 119 ? -3.644 -2.735 1.652 1.00 96.50 119 VAL A CA 1
ATOM 964 C C . VAL A 1 119 ? -4.976 -2.779 2.373 1.00 96.50 119 VAL A C 1
ATOM 966 O O . VAL A 1 119 ? -5.920 -2.102 1.959 1.00 96.50 119 VAL A O 1
ATOM 969 N N . ARG A 1 120 ? -5.055 -3.564 3.447 1.00 94.50 120 ARG A N 1
ATOM 970 C CA . ARG A 1 120 ? -6.226 -3.616 4.317 1.00 94.50 120 ARG A CA 1
ATOM 971 C C . ARG A 1 120 ? -6.029 -2.694 5.511 1.00 94.50 120 ARG A C 1
ATOM 973 O O . ARG A 1 120 ? -5.066 -2.818 6.269 1.00 94.50 120 ARG A O 1
ATOM 980 N N . LEU A 1 121 ? -6.970 -1.779 5.671 1.00 92.88 121 LEU A N 1
ATOM 981 C CA . LEU A 1 121 ? -7.005 -0.776 6.718 1.00 92.88 121 LEU A CA 1
ATOM 982 C C . LEU A 1 121 ? -8.024 -1.174 7.783 1.00 92.88 121 LEU A C 1
ATOM 984 O O . LEU A 1 121 ? -9.120 -1.643 7.465 1.00 92.88 121 LEU A O 1
ATOM 988 N N . ALA A 1 122 ? -7.650 -0.958 9.040 1.00 89.56 122 ALA A N 1
ATOM 989 C CA . ALA A 1 122 ? -8.523 -1.110 10.185 1.00 89.56 122 ALA A CA 1
ATOM 990 C C . ALA A 1 122 ? -9.673 -0.087 10.116 1.00 89.56 122 ALA A C 1
ATOM 992 O O . ALA A 1 122 ? -9.471 1.031 9.623 1.00 89.56 122 ALA A O 1
ATOM 993 N N . PRO A 1 123 ? -10.859 -0.423 10.648 1.00 83.56 123 PRO A N 1
ATOM 994 C CA . PRO A 1 123 ? -11.961 0.521 10.749 1.00 83.56 123 PRO A CA 1
ATOM 995 C C . PRO A 1 123 ? -11.551 1.764 11.545 1.00 83.56 123 PRO A C 1
ATOM 997 O O . PRO A 1 123 ? -10.804 1.684 12.525 1.00 83.56 123 PRO A O 1
ATOM 1000 N N . ASN A 1 124 ? -12.069 2.927 11.155 1.00 77.81 124 ASN A N 1
ATOM 1001 C CA . ASN A 1 124 ? -11.849 4.143 11.926 1.00 77.81 124 ASN A CA 1
ATOM 1002 C C . ASN A 1 124 ? -12.640 4.069 13.242 1.00 77.81 124 ASN A C 1
ATOM 1004 O O . ASN A 1 124 ? -13.869 4.075 13.229 1.00 77.81 124 ASN A O 1
ATOM 1008 N N . ALA A 1 125 ? -11.939 3.999 14.376 1.00 59.25 125 ALA A N 1
ATOM 1009 C CA . ALA A 1 125 ? -12.550 3.920 15.705 1.00 59.25 125 ALA A CA 1
ATOM 1010 C C . ALA A 1 125 ? -13.007 5.285 16.268 1.00 59.25 125 ALA A C 1
ATOM 1012 O O . ALA A 1 125 ? -13.545 5.327 17.374 1.00 59.25 125 ALA A O 1
ATOM 1013 N N . ARG A 1 126 ? -12.765 6.393 15.547 1.00 55.34 126 ARG A N 1
ATOM 1014 C CA . ARG A 1 126 ? -13.093 7.758 15.997 1.00 55.34 126 ARG A CA 1
ATOM 1015 C C . ARG A 1 126 ? -14.581 8.011 16.067 1.00 55.34 126 ARG A C 1
ATOM 1017 O O . ARG A 1 126 ? -15.309 7.634 15.127 1.00 55.34 126 ARG A O 1
#